Protein AF-A5L720-F1 (afdb_monomer)

Sequence (45 aa):
LGADSLDTVELVMALEEEFDTEIPDEEAEKITTVQAAIDYVTSAQ

Foldseek 3Di:
DPQDPVNLVVVQVVLCVVLVHDADPVLSVVCPDPVSSVVVSVVRD

Radius of gyration: 9.77 Å; Cα contacts (8 Å, |Δi|>4): 17; chains: 1; bounding box: 24×18×22 Å

Secondary structure (DSSP, 8-state):
----HHHHHHHHHHHHHHHT----HHHHTT--SHHHHHHHHHHH-

Structure (mmCIF, N/CA/C/O backbone):
data_AF-A5L720-F1
#
_entry.id   AF-A5L720-F1
#
loop_
_atom_site.group_PDB
_atom_site.id
_atom_site.type_symbol
_atom_site.label_atom_id
_atom_site.label_alt_id
_atom_site.label_comp_id
_atom_site.label_asym_id
_atom_site.label_entity_id
_atom_site.label_seq_id
_atom_site.pdbx_PDB_ins_code
_atom_site.Cartn_x
_atom_site.Cartn_y
_atom_site.Cartn_z
_atom_site.occupancy
_atom_site.B_iso_or_equiv
_atom_site.auth_seq_id
_atom_site.auth_comp_id
_atom_site.auth_asym_id
_atom_site.auth_atom_id
_atom_site.pdbx_PDB_model_num
ATOM 1 N N . LEU A 1 1 ? 4.921 1.086 -14.400 1.00 52.69 1 LEU A N 1
ATOM 2 C CA . LEU A 1 1 ? 5.322 2.373 -13.803 1.00 52.69 1 LEU A CA 1
ATOM 3 C C . LEU A 1 1 ? 6.819 2.254 -13.597 1.00 52.69 1 LEU A C 1
ATOM 5 O O . LEU A 1 1 ?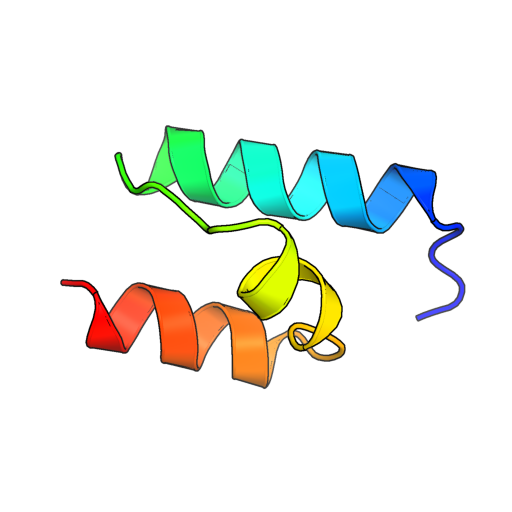 7.214 1.337 -12.897 1.00 52.69 1 LEU A O 1
ATOM 9 N N . GLY A 1 2 ? 7.648 3.031 -14.298 1.00 53.19 2 GLY A N 1
ATOM 10 C CA . GLY A 1 2 ? 9.104 3.038 -14.077 1.00 53.19 2 GLY A CA 1
ATOM 11 C C . GLY A 1 2 ? 9.454 3.776 -12.786 1.00 53.19 2 GLY A C 1
ATOM 12 O O . GLY A 1 2 ? 10.273 4.680 -12.819 1.00 53.19 2 GLY A O 1
ATOM 13 N N . ALA A 1 3 ? 8.711 3.460 -11.727 1.00 58.41 3 ALA A N 1
ATOM 14 C CA . ALA A 1 3 ? 8.887 3.949 -10.380 1.00 58.41 3 ALA A CA 1
ATOM 15 C C . ALA A 1 3 ? 10.034 3.123 -9.808 1.00 58.41 3 ALA A C 1
ATOM 17 O O . ALA A 1 3 ? 9.914 1.896 -9.715 1.00 58.41 3 ALA A O 1
ATOM 18 N N . ASP A 1 4 ? 11.166 3.769 -9.546 1.00 66.50 4 ASP A N 1
ATOM 19 C CA . ASP A 1 4 ? 12.246 3.106 -8.820 1.00 66.50 4 ASP A CA 1
ATOM 20 C C . ASP A 1 4 ? 11.715 2.732 -7.428 1.00 66.50 4 ASP A 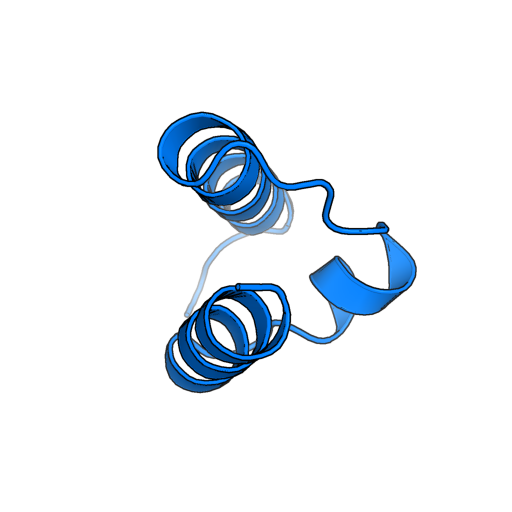C 1
ATOM 22 O O . ASP A 1 4 ? 10.736 3.304 -6.950 1.00 66.50 4 ASP A O 1
ATOM 26 N N . SER A 1 5 ? 12.338 1.768 -6.753 1.00 69.31 5 SER A N 1
ATOM 27 C CA . SER A 1 5 ? 11.845 1.229 -5.472 1.00 69.31 5 SER A CA 1
ATOM 28 C C . SER A 1 5 ? 11.624 2.277 -4.365 1.00 69.31 5 SER A C 1
ATOM 30 O O . SER A 1 5 ? 11.008 1.971 -3.352 1.00 69.31 5 SER A O 1
ATOM 32 N N . LEU A 1 6 ? 12.142 3.499 -4.534 1.00 75.44 6 LEU A N 1
ATOM 33 C CA . LEU A 1 6 ? 11.905 4.634 -3.642 1.00 75.44 6 LEU A CA 1
ATOM 34 C C . LEU A 1 6 ? 10.528 5.287 -3.868 1.00 75.44 6 LEU A C 1
ATOM 36 O O . LEU A 1 6 ? 9.841 5.617 -2.906 1.00 75.44 6 LEU A O 1
ATOM 40 N N . ASP A 1 7 ? 10.104 5.417 -5.127 1.00 82.44 7 ASP A N 1
ATOM 41 C CA . ASP A 1 7 ? 8.849 6.076 -5.510 1.00 82.44 7 ASP A CA 1
ATOM 42 C C . ASP A 1 7 ? 7.630 5.285 -5.002 1.00 82.44 7 ASP A C 1
ATOM 44 O O . ASP A 1 7 ? 6.586 5.851 -4.677 1.00 82.44 7 ASP A O 1
ATOM 48 N N . THR A 1 8 ? 7.755 3.956 -4.910 1.00 79.12 8 THR A N 1
ATOM 49 C CA . THR A 1 8 ? 6.719 3.083 -4.341 1.00 79.12 8 THR A CA 1
ATOM 50 C C . THR A 1 8 ? 6.569 3.259 -2.834 1.00 79.12 8 THR A C 1
ATOM 52 O O . THR A 1 8 ? 5.450 3.205 -2.336 1.00 79.12 8 THR A O 1
ATOM 55 N N . VAL A 1 9 ? 7.666 3.510 -2.113 1.00 84.19 9 VAL A N 1
ATOM 56 C CA . VAL A 1 9 ? 7.636 3.733 -0.658 1.00 84.19 9 VAL A CA 1
ATOM 57 C C . VAL A 1 9 ? 6.980 5.076 -0.342 1.00 84.19 9 VAL A C 1
ATOM 59 O O . VAL A 1 9 ? 6.118 5.142 0.530 1.00 84.19 9 VAL A O 1
ATOM 62 N N . GLU A 1 10 ? 7.318 6.133 -1.088 1.00 87.25 10 GLU A N 1
ATOM 63 C CA . GLU A 1 10 ? 6.675 7.444 -0.921 1.00 87.25 10 GLU A CA 1
ATOM 64 C C . GLU A 1 10 ? 5.167 7.390 -1.203 1.00 87.25 10 GLU A C 1
ATOM 66 O O . GLU A 1 10 ? 4.384 7.989 -0.467 1.00 87.25 10 GLU A O 1
ATOM 71 N N . LEU A 1 11 ? 4.744 6.641 -2.230 1.00 86.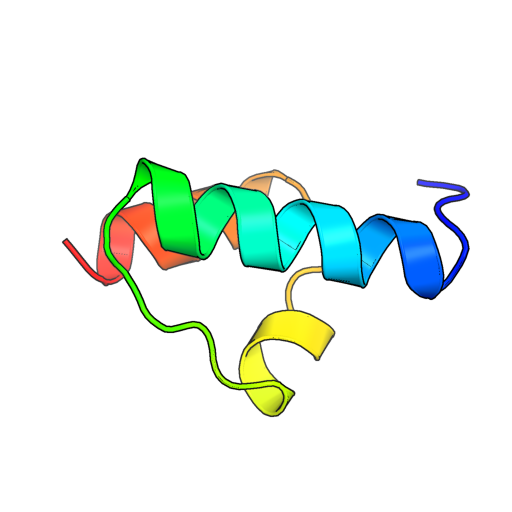00 11 LEU A N 1
ATOM 72 C CA . LEU A 1 11 ? 3.325 6.452 -2.539 1.00 86.00 11 LEU A CA 1
ATOM 73 C C . LEU A 1 11 ? 2.578 5.760 -1.391 1.00 86.00 11 LEU A C 1
ATOM 75 O O . LEU A 1 11 ? 1.477 6.179 -1.044 1.00 86.00 11 LEU A O 1
ATOM 79 N N . VAL A 1 12 ? 3.161 4.701 -0.826 1.00 86.56 12 VAL A N 1
ATOM 80 C CA . VAL A 1 12 ? 2.549 3.934 0.268 1.00 86.56 12 VAL A CA 1
ATOM 81 C C . VAL A 1 12 ? 2.427 4.795 1.522 1.00 86.56 12 VAL A C 1
ATOM 83 O O . VAL A 1 12 ? 1.323 4.903 2.043 1.00 86.56 12 VAL A O 1
ATOM 86 N N . MET A 1 13 ? 3.486 5.506 1.922 1.00 88.00 13 MET A N 1
ATOM 87 C CA . MET A 1 13 ? 3.417 6.417 3.074 1.00 88.00 13 MET A CA 1
ATOM 88 C C . MET A 1 13 ? 2.374 7.528 2.883 1.00 88.00 13 MET A C 1
ATOM 90 O O . MET A 1 13 ? 1.669 7.882 3.823 1.00 88.00 13 MET A O 1
ATOM 94 N N . ALA A 1 14 ? 2.241 8.078 1.670 1.00 90.06 14 ALA A N 1
ATOM 95 C CA . ALA A 1 14 ? 1.225 9.093 1.391 1.00 90.06 14 ALA A CA 1
ATOM 96 C C . ALA A 1 14 ? -0.206 8.534 1.499 1.00 90.06 14 ALA A C 1
ATOM 98 O O . ALA A 1 14 ? -1.112 9.244 1.929 1.00 90.06 14 ALA A O 1
ATOM 99 N N . LEU A 1 15 ? -0.420 7.271 1.114 1.00 88.62 15 LEU A N 1
ATOM 100 C CA . LEU A 1 15 ? -1.706 6.592 1.286 1.00 88.62 15 LEU A CA 1
ATOM 101 C C . LEU A 1 15 ? -1.996 6.293 2.762 1.00 88.62 15 LEU A C 1
ATOM 103 O O . LEU A 1 15 ? -3.127 6.482 3.199 1.00 88.62 15 LEU A O 1
ATOM 107 N N . GLU A 1 16 ? -0.994 5.861 3.525 1.00 89.50 16 GLU A N 1
ATOM 108 C CA . GLU A 1 16 ? -1.109 5.654 4.973 1.00 89.50 16 GLU A CA 1
ATOM 109 C C . GLU A 1 16 ? -1.539 6.934 5.694 1.00 89.50 16 GLU A C 1
ATOM 111 O O . GLU A 1 16 ? -2.483 6.913 6.480 1.00 89.50 16 GLU A O 1
ATOM 116 N N . GLU A 1 17 ? -0.903 8.062 5.371 1.00 91.50 17 GLU A N 1
ATOM 117 C CA . GLU A 1 17 ? -1.157 9.350 6.022 1.00 91.50 17 GLU A CA 1
ATOM 118 C C . GLU A 1 17 ? -2.497 9.983 5.590 1.00 91.50 17 GLU A C 1
ATOM 120 O O . GLU A 1 17 ? -3.224 10.515 6.428 1.00 91.50 17 GLU A O 1
ATOM 125 N N . GLU A 1 18 ? -2.870 9.897 4.305 1.00 90.38 18 GLU A N 1
ATOM 126 C CA . GLU A 1 18 ? -4.138 10.452 3.790 1.00 90.38 18 GLU A CA 1
ATOM 127 C C . GLU A 1 18 ? -5.364 9.668 4.283 1.00 90.38 18 GLU A C 1
ATOM 129 O O . GLU A 1 18 ? -6.419 10.255 4.537 1.00 90.38 18 GLU A O 1
ATOM 134 N N . PHE A 1 19 ? -5.242 8.344 4.413 1.00 87.75 19 PHE A N 1
ATOM 135 C CA . PHE A 1 19 ? -6.348 7.469 4.810 1.00 87.75 19 PHE A CA 1
ATOM 136 C C . PHE A 1 19 ? -6.284 7.016 6.276 1.00 87.75 19 PHE A C 1
ATOM 138 O O . PHE A 1 19 ? -7.144 6.237 6.685 1.00 87.75 19 PHE A O 1
ATOM 145 N N . ASP A 1 20 ? -5.316 7.515 7.056 1.00 88.25 20 ASP A N 1
ATOM 146 C CA . ASP A 1 20 ? -5.057 7.132 8.456 1.00 88.25 20 ASP A CA 1
ATOM 147 C C . ASP A 1 20 ? -5.033 5.599 8.631 1.00 88.25 20 ASP A C 1
ATOM 149 O O . ASP A 1 20 ? -5.686 5.024 9.506 1.00 88.25 20 ASP A O 1
ATOM 153 N N . THR A 1 21 ? -4.327 4.923 7.718 1.00 86.31 21 THR A N 1
ATOM 154 C CA . THR A 1 21 ? -4.217 3.459 7.640 1.00 86.31 21 THR A CA 1
ATOM 155 C C . THR A 1 21 ? -2.764 3.020 7.773 1.00 86.31 21 THR A C 1
ATOM 157 O O . THR A 1 21 ? -1.845 3.799 7.561 1.00 86.31 21 THR A O 1
ATOM 160 N N . GLU A 1 22 ? -2.553 1.741 8.073 1.00 88.81 22 GLU A N 1
ATOM 161 C CA . GLU A 1 22 ? -1.227 1.124 8.118 1.00 88.81 22 GLU A CA 1
ATOM 162 C C . GLU A 1 22 ? -1.149 0.037 7.032 1.00 88.81 22 GLU A C 1
ATOM 164 O O . GLU A 1 22 ? -2.034 -0.828 6.932 1.00 88.81 22 GLU A O 1
ATOM 169 N N . ILE A 1 23 ? -0.135 0.103 6.170 1.00 88.19 23 ILE A N 1
ATOM 170 C CA . ILE A 1 23 ? 0.093 -0.841 5.074 1.00 88.19 23 ILE A CA 1
ATOM 171 C C . ILE A 1 23 ? 1.368 -1.629 5.396 1.00 88.19 23 ILE A C 1
ATOM 173 O O . ILE A 1 23 ? 2.468 -1.094 5.308 1.00 88.19 23 ILE A O 1
ATOM 177 N N . PRO A 1 24 ? 1.265 -2.923 5.749 1.00 90.00 24 PRO A N 1
ATOM 178 C CA . PRO A 1 24 ? 2.442 -3.745 6.001 1.00 90.00 24 PRO A CA 1
ATOM 179 C C . PRO A 1 24 ? 3.348 -3.807 4.769 1.00 90.00 24 PRO A C 1
ATOM 181 O O . PRO A 1 24 ? 2.845 -3.961 3.656 1.00 90.00 24 PRO A O 1
ATOM 184 N N . ASP A 1 25 ? 4.668 -3.818 4.970 1.00 86.06 25 ASP A N 1
ATOM 185 C CA . ASP A 1 25 ? 5.654 -3.927 3.882 1.00 86.06 25 ASP A CA 1
ATOM 186 C C . ASP A 1 25 ? 5.351 -5.101 2.926 1.00 86.06 25 ASP A C 1
ATOM 188 O O . ASP A 1 25 ? 5.415 -4.958 1.707 1.00 86.06 25 ASP A O 1
ATOM 192 N N . GLU A 1 26 ? 4.929 -6.253 3.463 1.00 86.56 26 GLU A N 1
ATOM 193 C CA . GLU A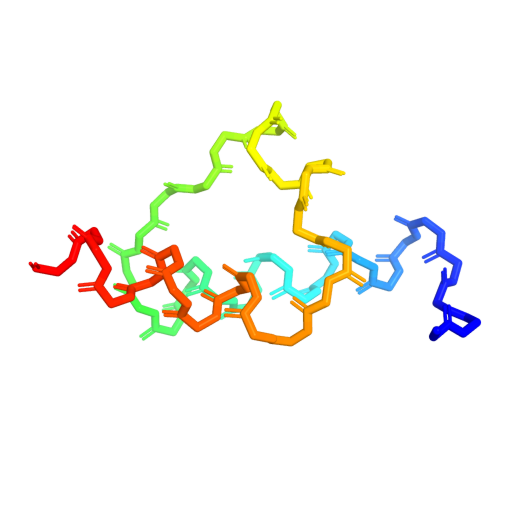 1 26 ? 4.565 -7.437 2.666 1.00 86.56 26 GLU A CA 1
ATOM 194 C C . GLU A 1 26 ? 3.352 -7.213 1.746 1.00 86.56 26 GLU A C 1
ATOM 196 O O . GLU A 1 26 ? 3.236 -7.860 0.702 1.00 86.56 26 GLU A O 1
ATOM 201 N N . GLU A 1 27 ? 2.420 -6.340 2.133 1.00 86.38 27 GLU A N 1
ATOM 202 C CA . GLU A 1 27 ? 1.267 -5.955 1.313 1.00 86.38 27 GLU A CA 1
ATOM 203 C C . GLU A 1 27 ? 1.636 -4.812 0.363 1.00 86.38 27 GLU A C 1
ATOM 205 O O . GLU A 1 27 ? 1.268 -4.856 -0.812 1.00 86.38 27 GLU A O 1
ATOM 210 N N . ALA A 1 28 ? 2.443 -3.851 0.818 1.00 85.94 28 ALA A N 1
ATOM 211 C CA . ALA A 1 28 ? 2.991 -2.779 -0.006 1.00 85.94 28 ALA A CA 1
ATOM 212 C C . ALA A 1 28 ? 3.767 -3.324 -1.220 1.00 85.94 28 ALA A C 1
ATOM 214 O O . ALA A 1 28 ? 3.562 -2.859 -2.343 1.00 85.94 28 ALA A O 1
ATOM 215 N N . GLU A 1 29 ? 4.568 -4.381 -1.044 1.00 85.4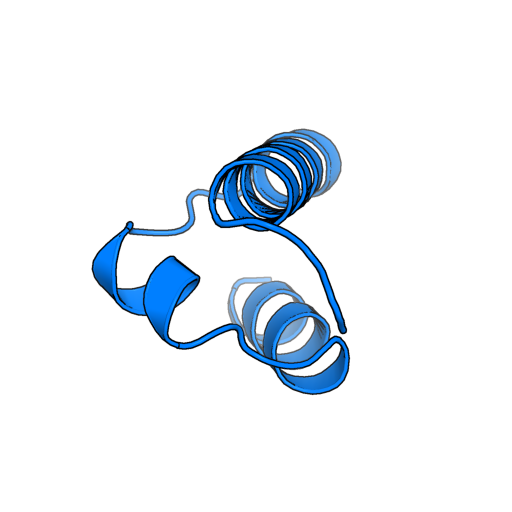4 29 GLU A N 1
ATOM 216 C CA . GLU A 1 29 ? 5.271 -5.069 -2.141 1.00 85.44 29 GLU A CA 1
ATOM 217 C C . GLU A 1 29 ? 4.321 -5.684 -3.189 1.00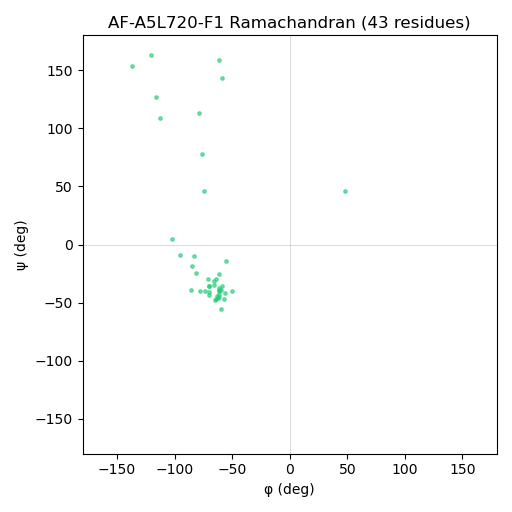 85.44 29 GLU A C 1
ATOM 219 O O . GLU A 1 29 ? 4.691 -5.852 -4.357 1.00 85.44 29 GLU A O 1
ATOM 224 N N . LYS A 1 30 ? 3.077 -6.008 -2.808 1.00 84.31 30 LYS A N 1
ATOM 225 C CA . LYS A 1 30 ? 2.051 -6.548 -3.719 1.00 84.31 30 LYS A CA 1
ATOM 226 C C . LYS A 1 30 ? 1.296 -5.443 -4.463 1.00 84.31 30 LYS A C 1
ATOM 228 O O . LYS A 1 30 ? 0.705 -5.717 -5.518 1.00 84.31 30 LYS A O 1
ATOM 233 N N . ILE A 1 31 ? 1.343 -4.198 -3.979 1.00 85.69 31 ILE A N 1
ATOM 234 C CA . ILE A 1 31 ? 0.730 -3.023 -4.611 1.00 85.69 31 ILE A CA 1
ATOM 235 C C . ILE A 1 31 ? 1.586 -2.587 -5.809 1.00 85.69 31 ILE A C 1
ATOM 237 O O . ILE A 1 31 ? 2.358 -1.635 -5.794 1.00 85.69 31 ILE A O 1
ATOM 241 N N . THR A 1 32 ? 1.431 -3.316 -6.910 1.00 84.94 32 THR A N 1
ATOM 242 C CA . THR A 1 32 ? 2.159 -3.068 -8.168 1.00 84.94 32 THR A CA 1
ATOM 243 C C . THR A 1 32 ? 1.367 -2.214 -9.161 1.00 84.94 32 THR A C 1
ATOM 245 O O . THR A 1 32 ? 1.885 -1.795 -10.200 1.00 84.94 32 THR A O 1
ATOM 248 N N . THR A 1 33 ? 0.091 -1.957 -8.865 1.00 86.75 33 THR A N 1
ATOM 249 C CA . THR A 1 33 ? -0.817 -1.185 -9.714 1.00 86.75 33 THR A CA 1
ATOM 250 C C . THR A 1 33 ? -1.650 -0.226 -8.881 1.00 86.75 33 THR A C 1
ATOM 252 O O . THR A 1 33 ? -1.951 -0.490 -7.720 1.00 86.75 33 THR A O 1
ATOM 255 N N . VAL A 1 34 ? -2.092 0.862 -9.512 1.00 85.62 34 VAL A N 1
ATOM 256 C CA . VAL A 1 34 ? -3.002 1.829 -8.883 1.00 85.62 34 VAL A CA 1
ATOM 257 C C . VAL A 1 34 ? -4.309 1.160 -8.449 1.00 85.62 34 VAL A C 1
ATOM 259 O O . VAL A 1 34 ? -4.836 1.488 -7.395 1.00 85.62 34 VAL A O 1
ATOM 262 N N . GLN A 1 35 ? -4.807 0.183 -9.217 1.00 87.19 35 GLN A N 1
ATOM 263 C CA . GLN A 1 35 ? -6.010 -0.559 -8.837 1.00 87.19 35 GLN A CA 1
ATOM 264 C C . GLN A 1 35 ? -5.801 -1.340 -7.535 1.00 87.19 35 GLN A C 1
ATOM 266 O O . GLN A 1 35 ? -6.645 -1.259 -6.657 1.00 87.19 35 GLN A O 1
ATOM 271 N N . ALA A 1 36 ? -4.659 -2.019 -7.374 1.00 88.69 36 ALA A N 1
ATOM 272 C CA . ALA A 1 36 ? -4.346 -2.746 -6.1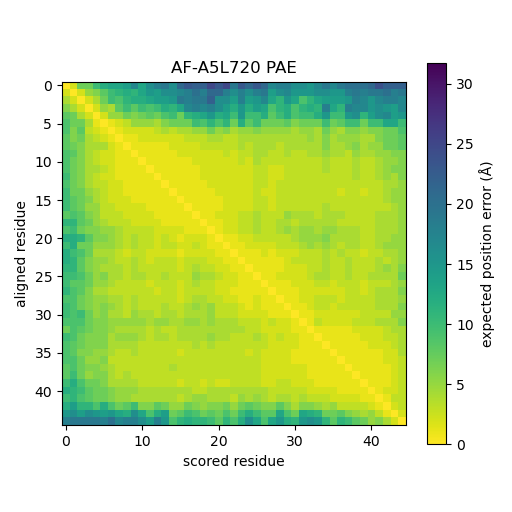42 1.00 88.69 36 ALA A CA 1
ATOM 273 C C . ALA A 1 36 ? -4.270 -1.816 -4.918 1.00 88.69 36 ALA A C 1
ATOM 275 O O . ALA A 1 36 ? -4.737 -2.186 -3.846 1.00 88.69 36 ALA A O 1
ATOM 276 N N . ALA A 1 37 ? -3.742 -0.598 -5.088 1.00 85.94 37 ALA A N 1
ATOM 277 C CA . ALA A 1 37 ? -3.717 0.405 -4.024 1.00 85.94 37 ALA A CA 1
ATOM 278 C C . ALA A 1 37 ? -5.137 0.833 -3.620 1.00 85.94 37 ALA A C 1
ATOM 280 O O . ALA A 1 37 ? -5.469 0.866 -2.438 1.00 85.94 37 ALA A O 1
ATOM 281 N N . ILE A 1 38 ? -5.991 1.117 -4.609 1.00 86.81 38 ILE A N 1
ATOM 282 C CA . ILE A 1 38 ? -7.392 1.497 -4.379 1.00 86.81 38 ILE A CA 1
ATOM 283 C C . ILE A 1 38 ? -8.150 0.358 -3.696 1.00 86.81 38 ILE A C 1
ATOM 285 O O . ILE A 1 38 ? -8.874 0.605 -2.733 1.00 86.81 38 ILE A O 1
ATOM 289 N N . ASP A 1 39 ? -7.981 -0.875 -4.172 1.00 89.62 39 ASP A N 1
ATOM 290 C CA . ASP A 1 39 ? -8.646 -2.048 -3.609 1.00 89.62 39 ASP A CA 1
ATOM 291 C C . ASP A 1 39 ? -8.234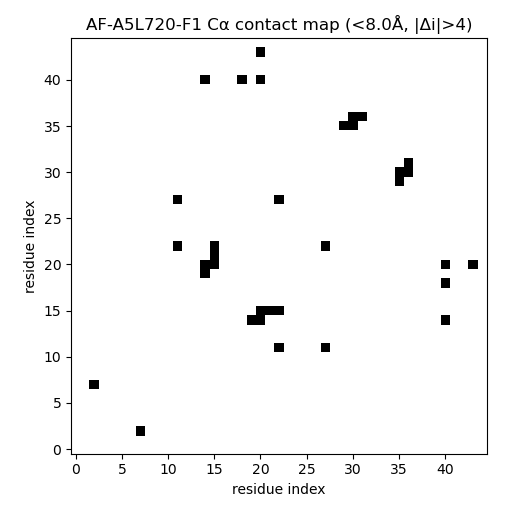 -2.254 -2.145 1.00 89.62 39 ASP A C 1
ATOM 293 O O . ASP A 1 39 ? -9.100 -2.480 -1.300 1.00 89.62 39 ASP A O 1
ATOM 297 N N . TYR A 1 40 ? -6.941 -2.099 -1.830 1.00 87.25 40 TYR A N 1
ATOM 298 C CA . TYR A 1 40 ? -6.431 -2.202 -0.462 1.00 87.25 40 TYR A CA 1
ATOM 299 C C . TYR A 1 40 ? -7.088 -1.164 0.454 1.00 87.25 40 TYR A C 1
ATOM 301 O O . TYR A 1 40 ? -7.737 -1.534 1.434 1.00 87.25 40 TYR A O 1
ATOM 309 N N . VAL A 1 41 ? -7.003 0.118 0.088 1.00 83.94 41 VAL A N 1
ATOM 310 C CA . VAL A 1 41 ? -7.556 1.230 0.879 1.00 83.94 41 VAL A CA 1
ATOM 311 C C . VAL A 1 41 ? -9.074 1.107 1.043 1.00 83.94 41 VAL A C 1
ATOM 313 O O . VAL A 1 41 ? -9.600 1.344 2.123 1.00 83.94 41 VAL A O 1
ATOM 316 N N . THR A 1 42 ? -9.790 0.675 0.002 1.00 85.06 42 THR A N 1
ATOM 317 C CA . THR A 1 42 ? -11.252 0.499 0.063 1.00 85.06 42 THR A CA 1
ATOM 318 C C . THR A 1 42 ? -11.652 -0.696 0.933 1.00 85.06 42 THR A C 1
ATOM 320 O O . THR A 1 42 ? -12.734 -0.696 1.511 1.00 85.06 42 THR A O 1
ATOM 323 N N . SER A 1 43 ? -10.807 -1.729 1.019 1.00 81.50 43 SER A N 1
ATOM 324 C CA . SER A 1 43 ? -11.064 -2.916 1.846 1.00 81.50 43 SER A CA 1
ATOM 325 C C . SER A 1 43 ? -10.721 -2.733 3.326 1.00 81.50 43 SER A C 1
ATOM 327 O O . SER A 1 43 ? -11.276 -3.441 4.164 1.00 81.50 43 SER A O 1
ATOM 329 N N . ALA A 1 44 ? -9.805 -1.810 3.632 1.00 70.06 44 ALA A N 1
ATOM 330 C CA . ALA A 1 44 ? -9.370 -1.487 4.987 1.00 70.06 44 ALA A CA 1
ATOM 331 C C . ALA A 1 44 ? -10.308 -0.492 5.704 1.00 70.06 44 ALA A C 1
ATOM 333 O O . ALA A 1 44 ? -10.157 -0.283 6.908 1.00 70.06 44 ALA A O 1
ATOM 334 N N . GLN A 1 45 ? -11.262 0.101 4.973 1.00 55.59 45 GLN A N 1
ATOM 335 C CA . GLN A 1 45 ? -12.239 1.081 5.462 1.00 55.59 45 GLN A CA 1
ATOM 336 C C . GLN A 1 45 ? -13.507 0.440 6.049 1.00 55.59 45 GLN A C 1
ATOM 338 O O . GLN A 1 45 ? -13.970 -0.597 5.518 1.00 55.59 45 GLN A O 1
#

Nearest PDB structures (foldseek):
  1l0i-assembly1_A  TM=9.681E-01  e=1.306E-04  Escherichia coli
  7pdi-assembly1_A  TM=9.682E-01  e=1.138E-04  Pseudomonas putida KT2440
  8rmc-assembly1_C  TM=9.422E-01  e=1.399E-04  Escherichia coli BL21(DE3)
  4ihh-assembly2_K  TM=9.172E-01  e=1.219E-04  Escherichia coli str. 'clone D i14'
  3gzl-a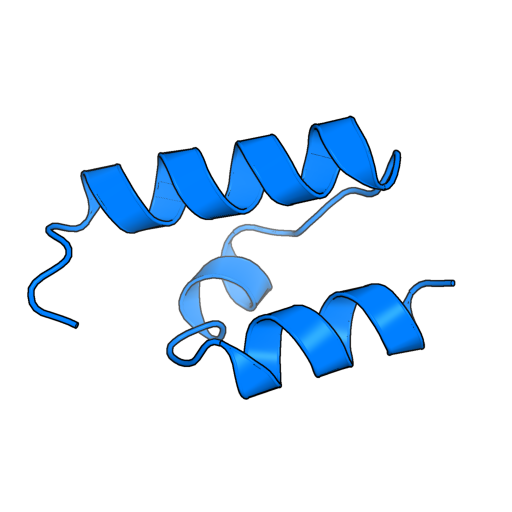ssembly1_A  TM=9.455E-01  e=2.700E-03  Plasmodium falciparum

Solvent-accessible surface area (backbone atoms only — not comparable to full-atom values): 2842 Å² total; per-residue (Å²): 126,98,60,53,82,62,55,56,51,55,52,50,53,52,50,24,66,76,66,76,47,86,74,54,67,80,55,50,74,65,48,80,44,72,65,50,47,51,52,50,58,62,68,76,102

pLDDT: mean 82.4, std 10.06, range [52.69, 91.5]

Mean predicted aligned error: 4.94 Å